Protein AF-A0A934W6E7-F1 (afdb_monomer)

Structure (mmCIF, N/CA/C/O backbone):
data_AF-A0A934W6E7-F1
#
_entry.id   AF-A0A934W6E7-F1
#
loop_
_atom_site.group_PDB
_atom_site.id
_atom_site.type_symbol
_atom_site.label_atom_id
_atom_site.label_alt_id
_atom_site.label_comp_id
_atom_site.label_asym_id
_atom_site.label_entity_id
_atom_site.label_seq_id
_atom_site.pdbx_PDB_ins_code
_atom_site.Cartn_x
_atom_site.Cartn_y
_atom_site.Cartn_z
_atom_site.occupancy
_atom_site.B_iso_or_equiv
_atom_site.auth_seq_id
_atom_site.auth_comp_id
_atom_site.auth_asym_id
_atom_site.auth_atom_id
_atom_site.pdbx_PDB_model_num
ATOM 1 N N . MET A 1 1 ? -3.506 -24.059 5.325 1.00 46.25 1 MET A N 1
ATOM 2 C CA . MET A 1 1 ? -2.187 -23.387 5.355 1.00 46.25 1 MET A CA 1
ATOM 3 C C . MET A 1 1 ? -2.319 -22.135 6.225 1.00 46.25 1 MET A C 1
ATOM 5 O O . MET A 1 1 ? -3.177 -21.318 5.925 1.00 46.25 1 MET A O 1
ATOM 9 N N . LYS A 1 2 ? -1.596 -22.013 7.353 1.00 58.06 2 LYS A N 1
ATOM 10 C CA . LYS A 1 2 ? -1.686 -20.829 8.239 1.00 58.06 2 LYS A CA 1
ATOM 11 C C . LYS A 1 2 ? -0.742 -19.738 7.720 1.00 58.06 2 LYS A C 1
ATOM 13 O O . LYS A 1 2 ? 0.441 -19.762 8.044 1.00 58.06 2 LYS A O 1
ATOM 18 N N . LEU A 1 3 ? -1.253 -18.819 6.904 1.00 64.12 3 LEU A N 1
ATOM 19 C CA . LEU A 1 3 ? -0.524 -17.611 6.502 1.00 64.12 3 LEU A CA 1
ATOM 20 C C . LEU A 1 3 ? -0.455 -16.652 7.696 1.00 64.12 3 LEU A C 1
ATOM 22 O O . LEU A 1 3 ? -1.489 -16.258 8.234 1.00 64.12 3 LEU A O 1
ATOM 26 N N . ARG A 1 4 ? 0.754 -16.294 8.141 1.00 78.31 4 ARG A N 1
ATOM 27 C CA . ARG A 1 4 ? 0.928 -15.235 9.146 1.00 78.31 4 ARG A CA 1
ATOM 28 C C . ARG A 1 4 ? 0.910 -13.882 8.437 1.00 78.31 4 ARG A C 1
ATOM 30 O O . ARG A 1 4 ? 1.381 -13.780 7.309 1.00 78.31 4 ARG A O 1
ATOM 37 N N . LEU A 1 5 ? 0.455 -12.827 9.116 1.00 69.06 5 LEU A N 1
ATOM 38 C CA . LEU A 1 5 ? 0.402 -11.468 8.553 1.00 69.06 5 LEU A CA 1
ATOM 39 C C . LEU A 1 5 ? 1.757 -11.016 7.983 1.00 69.06 5 LEU A C 1
ATOM 41 O O . LEU A 1 5 ? 1.829 -10.491 6.880 1.00 69.06 5 LEU A O 1
ATOM 45 N N . ARG A 1 6 ? 2.852 -11.302 8.693 1.00 75.06 6 ARG A N 1
ATOM 46 C CA . ARG A 1 6 ? 4.218 -11.009 8.228 1.00 75.06 6 ARG A CA 1
ATOM 47 C C . ARG A 1 6 ? 4.592 -11.727 6.925 1.00 75.06 6 ARG A C 1
ATOM 49 O O . ARG A 1 6 ? 5.380 -11.200 6.152 1.00 75.06 6 ARG A O 1
ATOM 56 N N . ASP A 1 7 ? 4.050 -12.923 6.709 1.00 78.06 7 ASP A N 1
ATOM 57 C CA . ASP A 1 7 ? 4.306 -13.717 5.509 1.00 78.06 7 ASP A CA 1
ATOM 58 C C . ASP A 1 7 ? 3.432 -13.184 4.362 1.00 78.06 7 ASP A C 1
ATOM 60 O O . ASP A 1 7 ? 3.901 -13.093 3.234 1.00 78.06 7 ASP A O 1
ATOM 64 N N . ALA A 1 8 ? 2.212 -12.721 4.671 1.00 73.62 8 ALA A N 1
ATOM 65 C CA . ALA A 1 8 ? 1.323 -12.041 3.729 1.00 73.62 8 ALA A CA 1
ATOM 66 C C . ALA A 1 8 ? 1.896 -10.700 3.229 1.00 73.62 8 ALA A C 1
ATOM 68 O O . ALA A 1 8 ? 1.828 -10.411 2.041 1.00 73.62 8 ALA A O 1
ATOM 69 N N . LEU A 1 9 ? 2.536 -9.918 4.106 1.00 74.88 9 LEU A N 1
ATOM 70 C CA . LEU A 1 9 ? 3.204 -8.657 3.745 1.00 74.88 9 LEU A CA 1
ATOM 71 C C . LEU A 1 9 ? 4.465 -8.850 2.887 1.00 74.88 9 LEU A C 1
ATOM 73 O O . LEU A 1 9 ? 4.980 -7.891 2.321 1.00 74.88 9 LEU A O 1
ATOM 77 N N . ARG A 1 10 ? 4.984 -10.080 2.806 1.00 80.62 10 ARG A N 1
ATOM 78 C CA . ARG A 1 10 ? 6.122 -10.441 1.947 1.00 80.62 10 ARG A CA 1
ATOM 79 C C . ARG A 1 10 ? 5.686 -11.059 0.623 1.00 80.62 10 ARG A C 1
ATOM 81 O O . ARG A 1 10 ? 6.547 -11.402 -0.185 1.00 80.62 10 ARG A O 1
ATOM 88 N N . LEU A 1 11 ? 4.382 -11.219 0.402 1.00 83.19 11 LEU A N 1
ATOM 89 C CA . LEU A 1 11 ? 3.872 -11.746 -0.852 1.00 83.19 11 LEU A CA 1
ATOM 90 C C . LEU A 1 11 ? 4.154 -10.750 -1.974 1.00 83.19 11 LEU A C 1
ATOM 92 O O . LEU A 1 11 ? 3.719 -9.602 -1.940 1.00 83.19 11 LEU A O 1
ATOM 96 N N . LYS A 1 12 ? 4.869 -11.243 -2.979 1.00 85.50 12 LYS A N 1
ATOM 97 C CA . LYS A 1 12 ? 5.088 -10.587 -4.262 1.00 85.50 12 LYS A CA 1
ATOM 98 C C . LYS A 1 12 ? 4.564 -11.520 -5.349 1.00 85.50 12 LYS A C 1
ATOM 100 O O . LYS A 1 12 ? 5.329 -12.336 -5.856 1.00 85.50 12 LYS A O 1
ATOM 105 N N . PRO A 1 13 ? 3.245 -11.512 -5.611 1.00 88.25 13 PRO A N 1
ATOM 106 C CA . PRO A 1 13 ? 2.641 -12.421 -6.582 1.00 88.25 13 PRO A CA 1
ATOM 10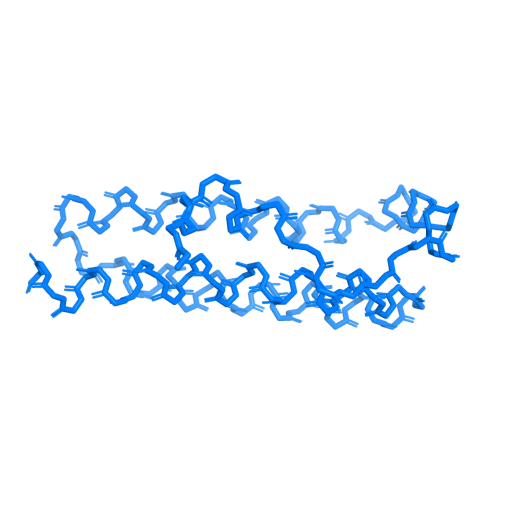7 C C . PRO A 1 13 ? 3.142 -12.200 -8.016 1.00 88.25 13 PRO A C 1
ATOM 109 O O . PRO A 1 13 ? 3.045 -13.116 -8.829 1.00 88.25 13 PRO A O 1
ATOM 112 N N . PHE A 1 14 ? 3.687 -11.019 -8.323 1.00 91.00 14 PHE A N 1
ATOM 113 C CA . PHE A 1 14 ? 4.228 -10.678 -9.636 1.00 91.00 14 PHE A CA 1
ATOM 114 C C . PHE A 1 14 ? 5.763 -10.640 -9.597 1.00 91.00 14 PHE A C 1
ATOM 116 O O . PHE A 1 14 ? 6.352 -10.071 -8.677 1.00 91.00 14 PHE A O 1
ATOM 123 N N . ASP A 1 15 ? 6.421 -11.257 -10.580 1.00 90.62 15 ASP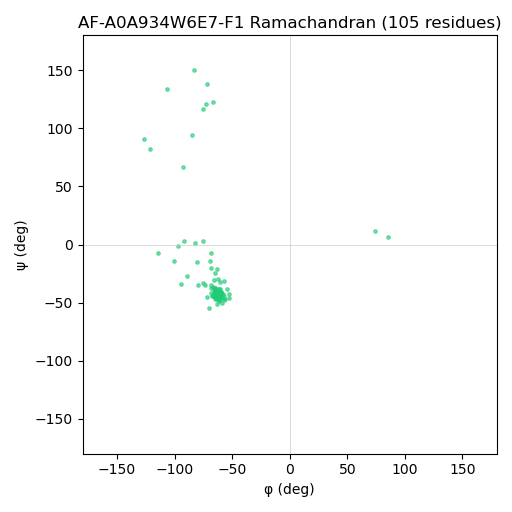 A N 1
ATOM 124 C CA . ASP A 1 15 ? 7.884 -11.341 -10.626 1.00 90.62 15 ASP A CA 1
ATOM 125 C C . ASP A 1 15 ? 8.523 -10.004 -11.041 1.00 90.62 15 ASP A C 1
ATOM 127 O O . ASP A 1 15 ? 8.331 -9.528 -12.156 1.00 90.62 15 ASP A O 1
ATOM 131 N N . GLU A 1 16 ? 9.311 -9.413 -10.140 1.00 89.25 16 GLU A N 1
ATOM 132 C CA . GLU A 1 16 ? 10.038 -8.150 -10.347 1.00 89.25 16 GLU A CA 1
ATOM 133 C C . GLU A 1 16 ? 11.468 -8.355 -10.892 1.00 89.25 16 GLU A C 1
ATOM 135 O O . GLU A 1 16 ? 12.215 -7.383 -11.019 1.00 89.25 16 GLU A O 1
ATOM 140 N N . SER A 1 17 ? 11.897 -9.591 -11.179 1.00 86.19 17 SER A N 1
ATOM 141 C CA . SER A 1 17 ? 13.292 -9.912 -11.533 1.00 86.19 17 SER A CA 1
ATOM 142 C C . SER A 1 17 ? 13.837 -9.057 -12.688 1.00 86.19 17 SER A C 1
ATOM 144 O O . SER A 1 17 ? 14.912 -8.461 -12.560 1.00 86.19 17 SER A O 1
ATOM 146 N N . ALA A 1 18 ? 13.053 -8.905 -13.757 1.00 83.06 18 ALA A N 1
ATOM 147 C CA . ALA A 1 18 ? 13.380 -8.097 -14.934 1.00 83.06 18 ALA A CA 1
ATOM 148 C C . ALA A 1 18 ? 13.406 -6.578 -14.669 1.00 83.06 18 ALA A C 1
ATOM 150 O O . ALA A 1 18 ? 14.025 -5.827 -15.420 1.00 83.06 18 ALA A O 1
ATOM 151 N N . GLU A 1 19 ? 12.752 -6.119 -13.601 1.00 84.44 19 GLU A N 1
ATOM 152 C CA . GLU A 1 19 ? 12.609 -4.701 -13.247 1.00 84.44 19 GLU A CA 1
ATOM 153 C C . GLU A 1 19 ? 13.598 -4.276 -12.154 1.00 84.44 19 GLU A C 1
ATOM 155 O O . GLU A 1 19 ? 13.818 -3.087 -11.939 1.00 84.44 19 GLU A O 1
ATOM 160 N N . SER A 1 20 ? 14.233 -5.229 -11.467 1.00 75.31 20 SER A N 1
ATOM 161 C CA . SER A 1 20 ? 15.113 -4.970 -10.319 1.00 75.31 20 SER A CA 1
ATOM 162 C C . SER A 1 20 ? 16.244 -3.972 -10.614 1.00 75.31 20 SER A C 1
ATOM 164 O O . SER A 1 20 ? 16.536 -3.116 -9.777 1.00 75.31 20 SER A O 1
ATOM 166 N N . GLY A 1 21 ? 16.831 -4.032 -11.815 1.00 77.12 21 GLY A N 1
ATOM 167 C CA . GLY A 1 21 ? 17.905 -3.131 -12.244 1.00 77.12 21 GLY A CA 1
ATOM 168 C C . GLY A 1 21 ? 17.438 -1.720 -12.618 1.00 77.12 21 GLY A C 1
ATOM 169 O O . GLY A 1 21 ? 18.154 -0.753 -12.370 1.00 77.12 21 GLY A O 1
ATOM 170 N N . SER A 1 22 ? 16.234 -1.572 -13.178 1.00 80.19 22 SER A N 1
ATOM 171 C CA . SER A 1 22 ? 15.686 -0.273 -13.602 1.00 80.19 22 SER A CA 1
ATOM 172 C C . SER A 1 22 ? 14.907 0.430 -12.490 1.00 80.19 22 SER A C 1
ATOM 174 O O . SER A 1 22 ? 14.860 1.660 -12.445 1.00 80.19 22 SER A O 1
ATOM 176 N N . ALA A 1 23 ? 14.337 -0.325 -11.552 1.00 78.44 23 ALA A N 1
ATOM 177 C CA . ALA A 1 23 ? 13.464 0.220 -10.527 1.00 78.44 23 ALA A CA 1
ATOM 178 C C . ALA A 1 23 ? 14.192 1.183 -9.581 1.00 78.44 23 ALA A C 1
ATOM 180 O O . ALA A 1 23 ? 13.635 2.211 -9.211 1.00 78.44 23 ALA A O 1
ATOM 181 N N . MET A 1 24 ? 15.449 0.908 -9.220 1.00 79.44 24 MET A N 1
ATOM 182 C CA . MET A 1 24 ? 16.225 1.837 -8.390 1.00 79.44 24 MET A CA 1
ATOM 183 C C . MET A 1 24 ? 16.416 3.179 -9.111 1.00 79.44 24 MET A C 1
ATOM 185 O O . MET A 1 24 ? 16.121 4.228 -8.545 1.00 79.44 24 MET A O 1
ATOM 189 N N . PHE A 1 25 ? 16.806 3.151 -10.387 1.00 83.19 25 PHE A N 1
ATOM 190 C CA . PHE A 1 25 ? 16.983 4.357 -11.197 1.00 83.19 25 PHE A CA 1
ATOM 191 C C . PHE A 1 25 ? 15.691 5.177 -11.328 1.00 83.19 25 PHE A C 1
ATOM 193 O O . PHE A 1 25 ? 15.721 6.396 -11.170 1.00 83.19 25 PHE A O 1
ATOM 200 N N . VAL A 1 26 ? 14.548 4.525 -11.553 1.00 82.56 26 VAL A N 1
ATOM 201 C CA . VAL A 1 26 ? 13.237 5.191 -11.660 1.00 82.56 26 VAL A CA 1
ATOM 202 C C . VAL A 1 26 ? 12.850 5.912 -10.362 1.00 82.56 26 VAL A C 1
ATOM 204 O O . VAL A 1 26 ? 12.384 7.046 -10.411 1.00 82.56 26 VAL A O 1
ATOM 207 N N . TYR A 1 27 ? 13.085 5.310 -9.192 1.00 79.38 27 TYR A N 1
ATOM 208 C CA . TYR A 1 27 ? 12.766 5.964 -7.914 1.00 79.38 27 TYR A CA 1
ATOM 209 C C . TYR A 1 27 ? 13.743 7.090 -7.559 1.00 79.38 27 TYR A C 1
ATOM 211 O O . TYR A 1 27 ? 13.319 8.099 -7.001 1.00 79.38 27 TYR A O 1
ATOM 219 N N . TYR A 1 28 ? 15.028 6.963 -7.906 1.00 78.69 28 TYR A N 1
ATOM 220 C CA . TYR A 1 28 ? 15.990 8.059 -7.725 1.00 78.69 28 TYR A CA 1
ATOM 221 C C . TYR A 1 28 ? 15.718 9.239 -8.660 1.00 78.69 28 TYR A C 1
ATOM 223 O O . TYR A 1 28 ? 15.891 10.389 -8.265 1.00 78.69 28 TYR A O 1
ATOM 231 N N . SER A 1 29 ? 15.296 8.960 -9.893 1.00 81.88 29 SER A N 1
ATOM 232 C CA . SER A 1 29 ? 14.999 9.988 -10.896 1.00 81.88 29 SER A CA 1
ATOM 233 C C . SER A 1 29 ? 13.619 10.628 -10.723 1.00 81.88 29 SER A C 1
ATOM 235 O O . SER A 1 29 ? 13.376 11.694 -11.286 1.00 81.88 29 SER A O 1
ATOM 237 N N . SER A 1 30 ? 12.729 10.027 -9.924 1.00 82.38 30 SER A N 1
ATOM 238 C CA . SER A 1 30 ? 11.366 10.512 -9.706 1.00 82.38 30 SER A CA 1
ATOM 239 C C . SER A 1 30 ? 11.035 10.677 -8.215 1.00 82.38 30 SER A C 1
ATOM 241 O O . SER A 1 30 ? 10.514 9.758 -7.574 1.00 82.38 30 SER A O 1
ATOM 243 N N . PRO A 1 31 ? 11.272 11.875 -7.642 1.00 84.19 31 PRO A N 1
ATOM 244 C CA . PRO A 1 31 ? 10.944 12.169 -6.247 1.00 84.19 31 PRO A CA 1
ATOM 245 C C . PRO A 1 31 ? 9.464 11.949 -5.908 1.00 84.19 31 PRO A C 1
ATOM 247 O O . PRO A 1 31 ? 9.140 11.562 -4.788 1.00 84.19 31 PRO A O 1
ATOM 250 N N . SER A 1 32 ? 8.557 12.156 -6.869 1.00 82.75 32 SER A N 1
ATOM 251 C CA . SER A 1 32 ? 7.115 11.974 -6.675 1.00 82.75 32 SER A CA 1
ATOM 252 C C . SER A 1 32 ? 6.733 10.519 -6.395 1.00 82.75 32 SER A C 1
ATOM 254 O O . SER A 1 32 ? 5.873 10.284 -5.549 1.00 82.75 32 SER A O 1
ATOM 256 N N . LEU A 1 33 ? 7.394 9.547 -7.033 1.00 84.06 33 LEU A N 1
ATOM 257 C CA . LEU A 1 33 ? 7.180 8.119 -6.768 1.00 84.06 33 LEU A CA 1
ATOM 258 C C . LEU A 1 33 ? 7.596 7.737 -5.350 1.00 84.06 33 LEU A C 1
ATOM 260 O O . LEU A 1 33 ? 6.857 7.058 -4.637 1.00 84.06 33 LEU A O 1
ATOM 264 N N . MET A 1 34 ? 8.764 8.218 -4.922 1.00 85.25 34 MET A N 1
ATOM 265 C CA . MET A 1 34 ? 9.259 7.964 -3.574 1.00 85.25 34 MET A CA 1
ATOM 266 C C . MET A 1 34 ? 8.344 8.595 -2.519 1.00 85.25 34 MET A C 1
ATOM 268 O O . MET A 1 34 ? 7.976 7.935 -1.548 1.00 85.25 34 MET A O 1
ATOM 272 N N . VAL A 1 35 ? 7.922 9.844 -2.737 1.00 87.50 35 VAL A N 1
ATOM 273 C CA . VAL A 1 35 ? 6.974 10.532 -1.851 1.00 87.50 35 VAL A CA 1
ATOM 274 C C . VAL A 1 35 ? 5.638 9.792 -1.807 1.00 87.50 35 VAL A C 1
ATOM 276 O O . VAL A 1 35 ? 5.133 9.545 -0.716 1.00 87.50 35 VAL A O 1
ATOM 279 N N . GLY A 1 36 ? 5.089 9.379 -2.951 1.00 87.44 36 GLY A N 1
ATOM 280 C CA . GLY A 1 36 ? 3.822 8.647 -3.018 1.00 87.44 36 GLY A CA 1
ATOM 281 C C . GLY A 1 36 ? 3.849 7.331 -2.237 1.00 87.44 36 GLY A C 1
ATOM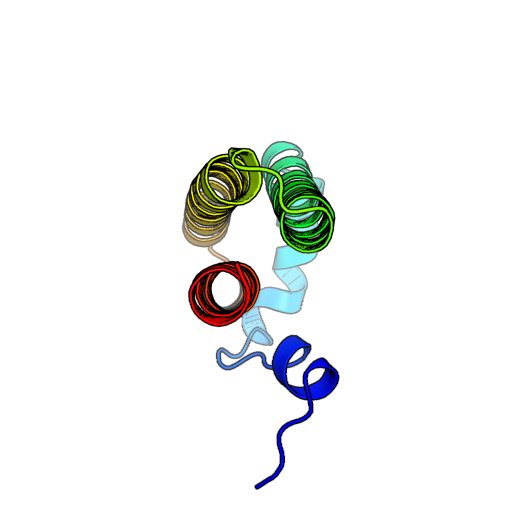 282 O O . GLY A 1 36 ? 2.950 7.064 -1.434 1.00 87.44 36 GLY A O 1
ATOM 283 N N . ALA A 1 37 ? 4.921 6.550 -2.383 1.00 84.69 37 ALA A N 1
ATOM 284 C CA . ALA A 1 37 ? 5.100 5.305 -1.639 1.00 84.69 37 ALA A CA 1
ATOM 285 C C . ALA A 1 37 ? 5.196 5.552 -0.121 1.00 84.69 37 ALA A C 1
ATOM 287 O O . ALA A 1 37 ? 4.514 4.889 0.663 1.00 84.69 37 ALA A O 1
ATOM 288 N N . VAL A 1 38 ? 5.983 6.547 0.303 1.00 88.19 38 VAL A N 1
ATOM 289 C CA . VAL A 1 38 ? 6.123 6.907 1.725 1.00 88.19 38 VAL A CA 1
ATOM 290 C C . VAL A 1 38 ? 4.797 7.399 2.307 1.00 88.19 38 VAL A C 1
ATOM 292 O O . VAL A 1 38 ? 4.386 6.935 3.370 1.00 88.19 38 VAL A O 1
ATOM 295 N N . VAL A 1 39 ? 4.096 8.293 1.608 1.00 90.88 39 VAL A N 1
ATOM 296 C CA . VAL A 1 39 ? 2.797 8.828 2.047 1.00 90.88 39 VAL A CA 1
ATOM 297 C C . VAL A 1 39 ? 1.766 7.709 2.180 1.00 90.88 39 VAL A C 1
ATOM 299 O O . VAL A 1 39 ? 1.035 7.677 3.166 1.00 90.88 39 VAL A O 1
ATOM 302 N N . THR A 1 40 ? 1.745 6.751 1.252 1.00 89.75 40 THR A N 1
ATOM 303 C CA . THR A 1 40 ? 0.837 5.595 1.320 1.00 89.75 40 THR A CA 1
ATOM 304 C C . THR A 1 40 ? 1.069 4.772 2.590 1.00 89.75 40 THR A C 1
ATOM 306 O O . THR A 1 40 ? 0.115 4.429 3.291 1.00 89.75 40 THR A O 1
ATOM 309 N N . VAL A 1 41 ? 2.332 4.509 2.943 1.00 87.44 41 VAL A N 1
ATOM 310 C CA . VAL A 1 41 ? 2.683 3.796 4.184 1.00 87.44 41 VAL A CA 1
ATOM 311 C C . VAL A 1 41 ? 2.276 4.598 5.421 1.00 87.44 41 VAL A C 1
ATOM 313 O O . VAL A 1 41 ? 1.681 4.037 6.342 1.00 87.44 41 VAL A O 1
ATOM 316 N N . LEU A 1 42 ? 2.548 5.906 5.445 1.00 91.19 42 LEU A N 1
ATOM 317 C CA . LEU A 1 42 ? 2.168 6.773 6.565 1.00 91.19 42 LEU A CA 1
ATOM 318 C C . LEU A 1 42 ? 0.651 6.799 6.776 1.00 91.19 42 LEU A C 1
ATOM 320 O O . LEU A 1 42 ? 0.194 6.695 7.913 1.00 91.19 42 LEU A O 1
ATOM 324 N N . LEU A 1 43 ? -0.125 6.875 5.694 1.00 92.31 43 LEU A N 1
ATOM 325 C CA . LEU A 1 43 ? -1.585 6.830 5.753 1.00 92.31 43 LEU A CA 1
ATOM 326 C C . LEU A 1 43 ? -2.090 5.476 6.253 1.00 92.31 43 LEU A C 1
ATOM 328 O O . LEU A 1 43 ? -2.995 5.445 7.080 1.00 92.31 43 LEU A O 1
ATOM 332 N N . ALA A 1 44 ? -1.481 4.362 5.839 1.00 87.75 44 ALA A N 1
ATOM 333 C CA . ALA A 1 44 ? -1.839 3.042 6.359 1.00 87.75 44 ALA A CA 1
ATOM 334 C C . ALA A 1 44 ? -1.571 2.917 7.873 1.00 87.75 44 ALA A C 1
ATOM 336 O O . ALA A 1 44 ? -2.405 2.388 8.611 1.00 87.75 44 ALA A O 1
ATOM 337 N N . VAL A 1 45 ? -0.439 3.440 8.359 1.00 89.56 45 VAL A N 1
ATOM 338 C CA . VAL A 1 45 ? -0.109 3.451 9.797 1.00 89.56 45 VAL A CA 1
ATOM 339 C C . VAL A 1 45 ? -1.055 4.368 10.575 1.00 89.56 45 VAL A C 1
ATOM 341 O O . VAL A 1 45 ? -1.567 3.973 11.623 1.00 89.56 45 VAL A O 1
ATOM 344 N N . ALA A 1 46 ? -1.330 5.567 10.057 1.00 89.88 46 ALA A N 1
ATOM 345 C CA . ALA A 1 46 ? -2.271 6.502 10.667 1.00 89.88 46 ALA A CA 1
ATOM 346 C C . ALA A 1 46 ? -3.685 5.907 10.737 1.00 89.88 46 ALA A C 1
ATOM 348 O O . ALA A 1 46 ? -4.31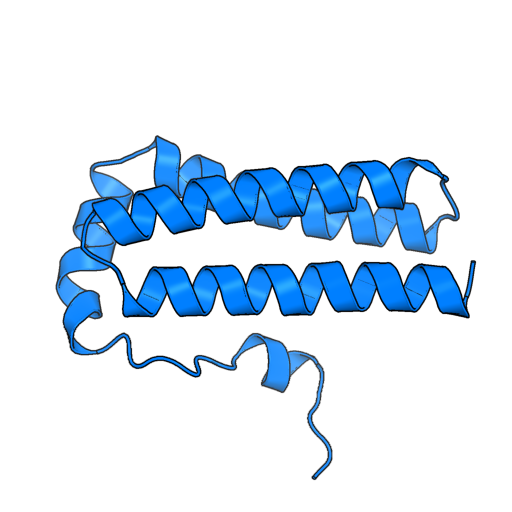5 5.947 11.791 1.00 89.88 46 ALA A O 1
ATOM 349 N N . ALA A 1 47 ? -4.149 5.280 9.654 1.00 88.56 47 ALA A N 1
ATOM 350 C CA . ALA A 1 47 ? -5.420 4.567 9.607 1.00 88.56 47 ALA A CA 1
ATOM 351 C C . ALA A 1 47 ? -5.501 3.462 10.665 1.00 88.56 47 ALA A C 1
ATOM 353 O O . ALA A 1 47 ? -6.517 3.350 11.349 1.00 88.56 47 ALA A O 1
ATOM 354 N N . ALA A 1 48 ? -4.434 2.675 10.835 1.00 86.94 48 ALA A N 1
ATOM 355 C CA . ALA A 1 48 ? -4.376 1.644 11.865 1.00 86.94 48 ALA A CA 1
ATOM 356 C C . ALA A 1 48 ? -4.475 2.243 13.277 1.00 86.94 48 ALA A C 1
ATOM 358 O O . ALA A 1 48 ? -5.279 1.777 14.083 1.00 86.94 48 ALA A O 1
ATOM 359 N N . GLY A 1 49 ? -3.717 3.306 13.565 1.00 86.75 49 GLY A N 1
ATOM 360 C CA . GLY A 1 49 ? -3.772 3.999 14.856 1.00 86.75 49 GLY A CA 1
ATOM 361 C C . GLY A 1 49 ? -5.154 4.589 15.154 1.00 86.75 49 GLY A C 1
ATOM 362 O O . GLY A 1 49 ? -5.686 4.398 16.247 1.00 86.75 49 GLY A O 1
ATOM 363 N N . LEU A 1 50 ? -5.772 5.239 14.163 1.00 89.00 50 LEU A N 1
ATOM 364 C CA . LEU A 1 50 ? -7.122 5.795 14.277 1.00 89.00 50 LEU A CA 1
ATOM 365 C C . LEU A 1 50 ? -8.182 4.705 14.462 1.00 89.00 50 LEU A C 1
ATOM 367 O O . LEU A 1 50 ? -9.112 4.890 15.245 1.00 89.00 50 LEU A O 1
ATOM 371 N N . ALA A 1 51 ? -8.043 3.571 13.772 1.00 85.25 51 ALA A N 1
ATOM 372 C CA . ALA A 1 51 ? -8.946 2.435 13.918 1.00 85.25 51 ALA A CA 1
ATOM 373 C C . ALA A 1 51 ? -8.862 1.824 15.324 1.00 85.25 51 ALA A C 1
ATOM 375 O O . ALA A 1 51 ? -9.900 1.596 15.937 1.00 85.25 51 ALA A O 1
ATOM 376 N N . ILE A 1 52 ? -7.649 1.630 15.860 1.00 85.44 52 ILE A N 1
ATOM 377 C CA . ILE A 1 52 ? -7.432 1.108 17.222 1.00 85.44 52 ILE A CA 1
ATOM 378 C C . ILE A 1 52 ? -8.029 2.045 18.278 1.00 85.44 52 ILE A C 1
ATOM 380 O O . ILE A 1 52 ? -8.596 1.583 19.263 1.00 85.44 52 ILE A O 1
ATOM 384 N N . ALA A 1 53 ? -7.927 3.357 18.069 1.00 86.94 53 ALA A N 1
ATOM 385 C CA . ALA A 1 53 ? -8.478 4.356 18.979 1.00 86.94 53 ALA A CA 1
ATOM 386 C C . ALA A 1 53 ? -9.986 4.629 18.777 1.00 86.94 53 ALA A C 1
ATOM 388 O O . ALA A 1 53 ? -10.544 5.480 19.465 1.00 86.94 53 ALA A O 1
ATOM 389 N N . GLY A 1 54 ? -10.655 3.935 17.847 1.00 82.69 54 GLY A N 1
ATOM 390 C CA . GLY 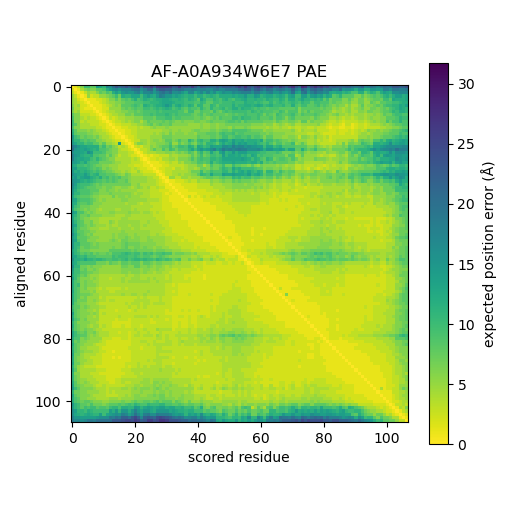A 1 54 ? -12.098 4.065 17.614 1.00 82.69 54 GLY A CA 1
ATOM 391 C C . GLY A 1 54 ? -12.533 5.351 16.895 1.00 82.69 54 GLY A C 1
ATOM 392 O O . GLY A 1 54 ? -13.725 5.640 16.813 1.00 82.69 54 GLY A O 1
ATOM 393 N N . PHE A 1 55 ? -11.604 6.127 16.332 1.00 86.06 55 PHE A N 1
ATOM 394 C CA . PHE A 1 55 ? -11.917 7.393 15.660 1.00 86.06 55 PHE A CA 1
ATOM 395 C C . PHE A 1 55 ? -12.632 7.174 14.323 1.00 86.06 55 PHE A C 1
ATOM 397 O O . PHE A 1 55 ? -12.245 6.300 13.547 1.00 86.06 55 PHE A O 1
ATOM 404 N N . SER A 1 56 ? -13.656 7.975 14.008 1.00 83.88 56 SER A N 1
ATOM 405 C CA . SER A 1 56 ? -14.420 7.885 12.747 1.00 83.88 56 SER A CA 1
ATOM 406 C C . SER A 1 56 ? -13.567 8.140 11.500 1.00 83.88 56 SER A C 1
ATOM 408 O O . SER A 1 56 ? -13.786 7.515 10.464 1.00 83.88 56 SER A O 1
ATOM 410 N N . GLN A 1 57 ? -12.525 8.960 11.637 1.00 88.94 57 GLN A N 1
ATOM 411 C CA . GLN A 1 57 ? -11.614 9.383 10.570 1.00 88.94 57 GLN A CA 1
ATOM 412 C C . GLN A 1 57 ? -10.720 8.254 10.025 1.00 88.94 57 GLN A C 1
ATOM 414 O O . GLN A 1 57 ? -10.005 8.449 9.038 1.00 88.94 57 GLN A O 1
ATOM 419 N N . ALA A 1 58 ? -10.729 7.063 10.636 1.00 87.56 58 ALA A N 1
ATOM 420 C CA . ALA A 1 58 ? -9.935 5.939 10.139 1.00 87.56 58 ALA A CA 1
ATOM 421 C C . ALA A 1 58 ? -10.344 5.534 8.711 1.00 87.56 58 ALA A C 1
ATOM 423 O O . ALA A 1 58 ? -9.476 5.222 7.901 1.00 87.56 58 ALA A O 1
ATOM 424 N N . MET A 1 59 ? -11.645 5.574 8.388 1.00 87.56 59 MET A N 1
ATOM 425 C CA . MET A 1 59 ? -12.144 5.260 7.041 1.00 87.56 59 MET A CA 1
ATOM 426 C C . MET A 1 59 ? -11.694 6.298 6.011 1.00 87.56 59 MET A C 1
ATOM 428 O O . MET A 1 59 ? -11.191 5.923 4.956 1.00 87.56 59 MET A O 1
ATOM 432 N N . ASP A 1 60 ? -11.783 7.586 6.342 1.00 91.88 60 ASP A N 1
ATOM 433 C CA . ASP A 1 60 ? -11.319 8.666 5.462 1.00 91.88 60 ASP A CA 1
ATOM 434 C C . ASP A 1 60 ? -9.820 8.530 5.167 1.00 91.88 60 ASP A C 1
ATOM 436 O O . ASP A 1 60 ? -9.376 8.668 4.027 1.00 91.88 60 ASP A O 1
ATOM 440 N N . THR A 1 61 ? -9.042 8.166 6.190 1.00 90.94 61 THR A N 1
ATOM 441 C CA . THR A 1 61 ? -7.598 7.928 6.062 1.00 90.94 61 THR A CA 1
ATOM 442 C C . THR A 1 61 ? -7.300 6.700 5.195 1.00 90.94 61 THR A C 1
ATOM 444 O O . THR A 1 61 ? -6.359 6.719 4.401 1.00 90.94 61 THR A O 1
ATOM 447 N N . ILE A 1 62 ? -8.122 5.649 5.289 1.00 90.19 62 ILE A N 1
ATOM 448 C CA . ILE A 1 62 ? -8.034 4.463 4.424 1.00 90.19 62 ILE A CA 1
ATOM 449 C C . ILE A 1 62 ? -8.324 4.827 2.967 1.00 90.19 62 ILE A C 1
ATOM 451 O O . ILE A 1 62 ? -7.554 4.443 2.088 1.00 90.19 62 ILE A O 1
ATOM 455 N N . TYR A 1 63 ? -9.375 5.603 2.695 1.00 91.25 63 TYR A N 1
ATOM 456 C CA . TYR A 1 63 ? -9.689 6.041 1.332 1.00 91.25 63 TYR A CA 1
ATOM 457 C C . TYR A 1 63 ? -8.606 6.952 0.752 1.00 91.25 63 TYR A C 1
ATOM 459 O O . TYR A 1 63 ? -8.223 6.783 -0.408 1.00 91.25 63 TYR A O 1
ATOM 467 N N . ALA A 1 64 ? -8.054 7.860 1.560 1.00 92.38 64 ALA A N 1
ATOM 468 C CA . ALA A 1 64 ? -6.915 8.679 1.158 1.00 92.38 64 ALA A CA 1
ATOM 469 C C . ALA A 1 64 ? -5.693 7.811 0.814 1.00 92.38 64 ALA A C 1
ATOM 471 O O . ALA A 1 64 ? -5.086 7.990 -0.242 1.00 92.38 64 ALA A O 1
ATOM 472 N N . GLY A 1 65 ? -5.367 6.829 1.663 1.00 92.19 65 GLY A N 1
ATOM 473 C CA . GLY A 1 65 ? -4.273 5.885 1.422 1.00 92.19 65 GLY A CA 1
ATOM 474 C C . GLY A 1 65 ? -4.463 5.082 0.136 1.00 92.19 65 GLY A C 1
ATOM 475 O O . GLY A 1 65 ? -3.518 4.923 -0.635 1.00 92.19 65 GLY A O 1
ATOM 476 N N . LEU A 1 66 ? -5.694 4.640 -0.137 1.00 92.38 66 LEU A N 1
ATOM 477 C CA . LEU A 1 66 ? -6.033 3.922 -1.363 1.00 92.38 66 LEU A CA 1
ATOM 478 C C . LEU A 1 66 ? -5.835 4.807 -2.600 1.00 92.38 66 LEU A C 1
ATOM 480 O O . LEU A 1 66 ? -5.247 4.360 -3.583 1.00 92.38 66 LEU A O 1
ATOM 484 N N . GLY A 1 67 ? -6.280 6.066 -2.539 1.00 93.12 67 GLY A N 1
ATOM 485 C CA . GLY A 1 67 ? -6.110 7.033 -3.623 1.00 93.12 67 GLY A CA 1
ATOM 486 C C . GLY A 1 67 ? -4.639 7.309 -3.940 1.00 93.12 67 GLY A C 1
ATOM 487 O O . GLY A 1 67 ? -4.231 7.210 -5.097 1.00 93.12 67 GLY A O 1
ATOM 488 N N . VAL A 1 68 ? -3.819 7.590 -2.921 1.00 92.75 68 VAL A N 1
ATOM 489 C CA . VAL A 1 68 ? -2.375 7.828 -3.110 1.00 92.75 68 VAL A CA 1
ATOM 490 C C . VAL A 1 68 ? -1.669 6.571 -3.626 1.00 92.75 68 VAL A C 1
ATOM 492 O O . VAL A 1 68 ? -0.862 6.663 -4.555 1.00 92.75 68 VAL A O 1
ATOM 495 N N . GLY A 1 69 ? -2.008 5.395 -3.092 1.00 92.12 69 GLY A N 1
ATOM 496 C CA . GLY A 1 69 ? -1.459 4.120 -3.552 1.00 92.12 69 GLY A CA 1
ATOM 497 C C . GLY A 1 69 ? -1.800 3.829 -5.016 1.00 92.12 69 GLY A C 1
ATOM 498 O O . GLY A 1 69 ? -0.924 3.430 -5.784 1.00 92.12 69 GLY A O 1
ATOM 499 N N . ALA A 1 70 ? -3.038 4.104 -5.439 1.00 92.88 70 ALA A N 1
ATOM 500 C CA . ALA A 1 70 ? -3.472 3.948 -6.827 1.00 92.88 70 ALA A CA 1
ATOM 501 C C . ALA A 1 70 ? -2.744 4.911 -7.780 1.00 92.88 70 ALA A C 1
ATOM 503 O O . ALA A 1 70 ? -2.285 4.492 -8.844 1.00 92.88 70 ALA A O 1
ATOM 504 N N . ILE A 1 71 ? -2.576 6.180 -7.389 1.00 93.19 71 ILE A N 1
ATOM 505 C CA . ILE A 1 71 ? -1.809 7.161 -8.173 1.00 93.19 71 ILE A CA 1
ATOM 506 C C . ILE A 1 71 ? -0.352 6.708 -8.306 1.00 93.19 71 ILE A C 1
ATOM 508 O O . ILE A 1 71 ? 0.187 6.681 -9.412 1.00 93.19 71 ILE A O 1
ATOM 512 N N . THR A 1 72 ? 0.273 6.304 -7.199 1.00 92.88 72 THR A N 1
ATOM 513 C CA . THR A 1 72 ? 1.676 5.862 -7.186 1.00 92.88 72 THR A CA 1
ATOM 514 C C . THR A 1 72 ? 1.868 4.615 -8.050 1.00 92.88 72 THR A C 1
ATOM 516 O O . THR A 1 72 ? 2.779 4.572 -8.873 1.00 92.88 72 THR A O 1
ATOM 519 N N . THR A 1 73 ? 0.947 3.655 -7.958 1.00 92.56 73 THR A N 1
ATOM 520 C CA . THR A 1 73 ? 0.897 2.470 -8.829 1.00 92.56 73 THR A CA 1
ATOM 521 C C . THR A 1 73 ? 0.821 2.860 -10.307 1.00 92.56 73 THR A C 1
ATOM 523 O O . THR A 1 73 ? 1.559 2.321 -11.130 1.00 92.56 73 THR A O 1
ATOM 526 N N . GLY A 1 74 ? -0.057 3.801 -10.669 1.00 91.75 74 GLY A N 1
ATOM 527 C CA . GLY A 1 74 ? -0.202 4.258 -12.053 1.00 91.75 74 GLY A CA 1
ATOM 528 C C . GLY A 1 74 ? 1.070 4.915 -12.596 1.00 91.75 74 GLY A C 1
ATOM 529 O O . GLY A 1 74 ? 1.446 4.688 -13.747 1.00 91.75 74 GLY A O 1
ATOM 530 N N . LEU A 1 75 ? 1.772 5.679 -11.756 1.00 90.75 75 LEU A N 1
ATOM 531 C CA . LEU A 1 75 ? 3.062 6.273 -12.102 1.00 90.75 75 LEU A CA 1
ATOM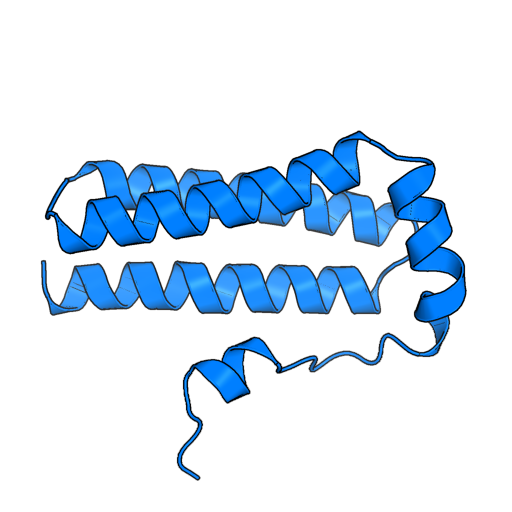 532 C C . LEU A 1 75 ? 4.152 5.205 -12.294 1.00 90.75 75 LEU A C 1
ATOM 534 O O . LEU A 1 75 ? 4.896 5.273 -13.271 1.00 90.75 75 LEU A O 1
ATOM 538 N N . GLU A 1 76 ? 4.227 4.204 -11.413 1.00 91.19 76 GLU A N 1
ATOM 539 C CA . GLU A 1 76 ? 5.163 3.075 -11.538 1.00 91.19 76 GLU A CA 1
ATOM 540 C C . GLU A 1 76 ? 4.912 2.280 -12.824 1.00 91.19 76 GLU A C 1
ATOM 542 O O . GLU A 1 76 ? 5.850 1.969 -13.561 1.00 91.19 76 GLU A O 1
ATOM 547 N N . TRP A 1 77 ? 3.641 2.019 -13.136 1.00 93.56 77 TRP A N 1
ATOM 548 C CA . TRP A 1 77 ? 3.243 1.347 -14.369 1.00 93.56 77 TRP A CA 1
ATOM 549 C C . TRP A 1 77 ? 3.683 2.133 -15.608 1.00 93.56 77 TRP A C 1
ATOM 551 O O . TRP A 1 77 ? 4.251 1.559 -16.541 1.00 93.56 77 TRP A O 1
ATOM 561 N N . ASN A 1 78 ? 3.452 3.450 -15.619 1.00 91.50 78 ASN A N 1
ATOM 562 C CA . ASN A 1 78 ? 3.846 4.320 -16.728 1.00 91.50 78 ASN A CA 1
ATOM 563 C C . ASN A 1 78 ? 5.375 4.422 -16.879 1.00 91.50 78 ASN A C 1
ATOM 565 O O . ASN A 1 78 ? 5.884 4.544 -17.988 1.00 91.50 78 ASN A O 1
ATOM 569 N N . ALA A 1 79 ? 6.120 4.300 -15.779 1.00 87.94 79 ALA A N 1
ATOM 570 C CA . ALA A 1 79 ? 7.581 4.236 -15.791 1.00 87.94 79 ALA A CA 1
ATOM 571 C C . ALA A 1 79 ? 8.143 2.873 -16.255 1.00 87.94 79 ALA A C 1
ATOM 573 O O . ALA A 1 79 ? 9.356 2.672 -16.245 1.00 87.94 79 ALA A O 1
ATOM 574 N N . GLY A 1 80 ? 7.281 1.932 -16.656 1.00 89.00 80 GLY A N 1
ATOM 575 C CA . GLY A 1 80 ? 7.674 0.609 -17.141 1.00 89.00 80 GLY A CA 1
ATOM 576 C C . GLY A 1 80 ? 7.882 -0.438 -16.044 1.00 89.00 80 GLY A C 1
ATOM 577 O O . GLY A 1 80 ? 8.293 -1.550 -16.363 1.00 89.00 80 GLY A O 1
ATOM 578 N N . LEU A 1 81 ? 7.571 -0.119 -14.781 1.00 90.06 81 LEU A N 1
ATOM 579 C CA . LEU A 1 81 ? 7.668 -1.028 -13.633 1.00 90.06 81 LEU A CA 1
ATOM 580 C C . LEU A 1 81 ? 6.323 -1.739 -13.398 1.00 90.06 81 LEU A C 1
ATOM 582 O O . LEU A 1 81 ? 5.602 -1.477 -12.430 1.00 90.06 81 LEU A O 1
ATOM 586 N N . LYS A 1 82 ? 5.918 -2.591 -14.340 1.00 92.12 82 LYS A N 1
ATOM 587 C CA . LYS A 1 82 ? 4.582 -3.208 -14.362 1.00 92.12 82 LYS A CA 1
ATOM 588 C C . LYS A 1 82 ? 4.405 -4.267 -13.275 1.00 92.12 82 LYS A C 1
ATOM 590 O O . LYS A 1 82 ? 3.383 -4.276 -12.597 1.00 92.12 82 LYS A O 1
ATOM 595 N N . ALA A 1 83 ? 5.377 -5.150 -13.077 1.00 91.38 83 ALA A N 1
ATOM 596 C CA . ALA A 1 83 ? 5.292 -6.166 -12.031 1.00 91.38 83 ALA A CA 1
ATOM 597 C C . ALA A 1 83 ? 5.361 -5.529 -10.638 1.00 91.38 83 ALA A C 1
ATOM 599 O O . ALA A 1 83 ? 4.571 -5.879 -9.755 1.00 91.38 83 ALA A O 1
ATOM 600 N N . ARG A 1 84 ? 6.241 -4.537 -10.454 1.00 89.69 84 ARG A N 1
ATOM 601 C CA . ARG A 1 84 ? 6.320 -3.785 -9.197 1.00 89.69 84 ARG A CA 1
ATOM 602 C C . ARG A 1 84 ? 5.034 -3.019 -8.902 1.00 89.69 84 ARG A C 1
ATOM 604 O O . ARG A 1 84 ? 4.548 -3.126 -7.781 1.00 89.69 84 ARG A O 1
ATOM 611 N N . SER A 1 85 ? 4.469 -2.308 -9.876 1.00 92.56 85 SER A N 1
ATOM 612 C CA . SER A 1 85 ? 3.208 -1.579 -9.672 1.00 92.56 85 SER A CA 1
ATOM 613 C C . SER A 1 85 ? 2.071 -2.515 -9.263 1.00 92.56 85 SER A C 1
ATOM 615 O O . SER A 1 85 ? 1.342 -2.223 -8.317 1.00 92.56 85 SER A O 1
ATOM 617 N N . LEU A 1 86 ? 1.964 -3.697 -9.873 1.00 92.94 86 LEU A N 1
ATOM 618 C CA . LEU A 1 86 ? 0.980 -4.698 -9.456 1.00 92.94 86 LEU A CA 1
ATOM 619 C C . LEU A 1 86 ? 1.220 -5.212 -8.027 1.00 92.94 86 LEU A C 1
ATOM 621 O O . LEU A 1 86 ? 0.262 -5.358 -7.268 1.00 92.94 86 LEU A O 1
ATOM 625 N N . ASN A 1 87 ? 2.475 -5.448 -7.630 1.00 92.38 87 ASN A N 1
ATOM 626 C CA . ASN A 1 87 ? 2.808 -5.825 -6.251 1.00 92.38 87 ASN A CA 1
ATOM 627 C C . ASN A 1 87 ? 2.519 -4.695 -5.251 1.00 92.38 87 ASN A C 1
ATOM 629 O O . ASN A 1 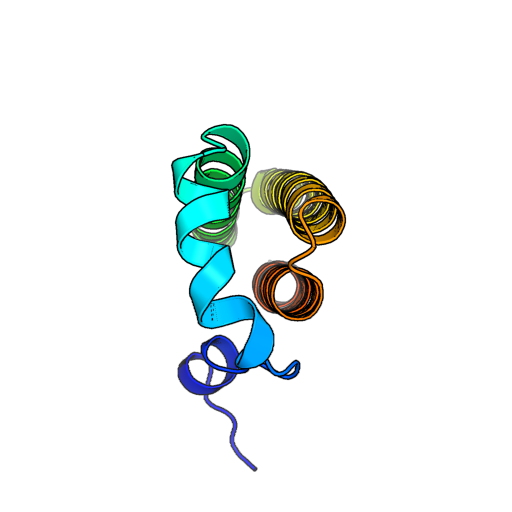87 ? 2.036 -4.963 -4.149 1.00 92.38 87 ASN A O 1
ATOM 633 N N . HIS A 1 88 ? 2.786 -3.442 -5.623 1.00 90.69 88 HIS A N 1
ATOM 634 C CA . HIS A 1 88 ? 2.481 -2.278 -4.799 1.00 90.69 88 HIS A CA 1
ATOM 635 C C . HIS A 1 88 ? 0.968 -2.166 -4.589 1.00 90.69 88 HIS A C 1
ATOM 637 O O . HIS A 1 88 ? 0.509 -2.148 -3.445 1.00 90.69 88 HIS A O 1
ATOM 643 N N . LEU A 1 89 ? 0.181 -2.208 -5.666 1.00 91.88 89 LEU A N 1
ATOM 644 C CA . LEU A 1 89 ? -1.278 -2.185 -5.584 1.00 91.88 89 LEU A CA 1
ATOM 645 C C . LEU A 1 89 ? -1.824 -3.347 -4.750 1.00 91.88 89 LEU A C 1
ATOM 647 O O . LEU A 1 89 ? -2.704 -3.146 -3.914 1.00 91.88 89 LEU A O 1
ATOM 651 N N . PHE A 1 90 ? -1.281 -4.552 -4.939 1.00 92.12 90 PHE A N 1
ATOM 652 C CA . PHE A 1 90 ? -1.654 -5.725 -4.153 1.00 92.12 90 PHE A CA 1
ATOM 653 C C . PHE A 1 90 ? -1.440 -5.494 -2.652 1.00 92.12 90 PHE A C 1
ATOM 655 O O . PHE A 1 90 ? -2.348 -5.747 -1.859 1.00 92.12 90 PHE A O 1
ATOM 662 N N . LEU A 1 91 ? -0.278 -4.966 -2.253 1.00 89.94 91 LEU A N 1
ATOM 663 C CA . LEU A 1 91 ? 0.013 -4.665 -0.850 1.00 89.94 91 LEU A CA 1
ATOM 664 C C . LEU A 1 91 ? -0.888 -3.562 -0.289 1.00 89.94 91 LEU A C 1
ATOM 666 O O . LEU A 1 91 ? -1.370 -3.697 0.836 1.00 89.94 91 LEU A O 1
ATOM 670 N N . VAL A 1 92 ? -1.154 -2.507 -1.063 1.00 90.50 92 VAL A N 1
ATOM 671 C CA . VAL A 1 92 ? -2.068 -1.424 -0.662 1.00 90.50 92 VAL A CA 1
ATOM 672 C C . VAL A 1 92 ? -3.459 -1.980 -0.376 1.00 90.50 92 VAL A C 1
ATOM 674 O O . VAL A 1 92 ? -4.006 -1.737 0.700 1.00 90.50 92 VAL A O 1
ATOM 677 N N . LEU A 1 93 ? -4.006 -2.778 -1.295 1.00 90.88 93 LEU A N 1
ATOM 678 C CA . LEU A 1 93 ? -5.320 -3.399 -1.136 1.00 90.88 93 LEU A CA 1
ATOM 679 C C . LEU A 1 93 ? -5.354 -4.384 0.035 1.00 90.88 93 LEU A C 1
ATOM 681 O O . LEU A 1 93 ? -6.322 -4.396 0.794 1.00 90.88 93 LEU A O 1
ATOM 685 N N . LEU A 1 94 ? -4.300 -5.182 0.215 1.00 90.06 94 LEU A N 1
ATOM 686 C CA . LEU A 1 94 ? -4.219 -6.152 1.303 1.00 90.06 94 LEU A CA 1
ATOM 687 C C . LEU A 1 94 ? -4.190 -5.464 2.674 1.00 90.06 94 LEU A C 1
ATOM 689 O O . LEU A 1 94 ? -4.940 -5.852 3.568 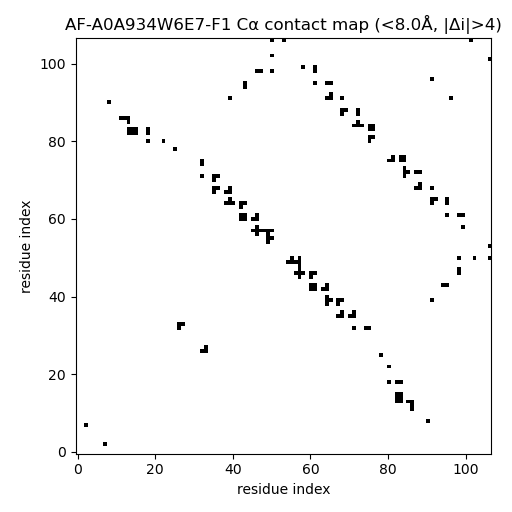1.00 90.06 94 LEU A O 1
ATOM 693 N N . VAL A 1 95 ? -3.358 -4.433 2.841 1.00 87.06 95 VAL A N 1
ATOM 694 C CA . VAL A 1 95 ? -3.217 -3.714 4.116 1.00 87.06 95 VAL A CA 1
ATOM 695 C C . VAL A 1 95 ? -4.463 -2.894 4.421 1.00 87.06 95 VAL A C 1
ATOM 697 O O . VAL A 1 95 ? -5.069 -3.066 5.477 1.00 87.06 95 VAL A O 1
ATOM 700 N N . LEU A 1 96 ? -4.873 -2.020 3.502 1.00 86.25 96 LEU A N 1
ATOM 701 C CA . LEU A 1 96 ? -6.008 -1.129 3.730 1.00 86.25 96 LEU A CA 1
ATOM 702 C C . LEU A 1 96 ? -7.332 -1.898 3.787 1.00 86.25 96 LEU A C 1
ATOM 704 O O . LEU A 1 96 ? -8.190 -1.570 4.603 1.00 86.25 96 LEU A O 1
ATOM 708 N N . GLY A 1 97 ? -7.474 -2.963 2.993 1.00 85.81 97 GLY A N 1
ATOM 709 C CA . GLY A 1 97 ? -8.615 -3.873 3.063 1.00 85.81 97 GLY A CA 1
ATOM 710 C C . GLY A 1 97 ? -8.685 -4.611 4.399 1.00 85.81 97 GLY A C 1
ATOM 711 O O . GLY A 1 97 ? -9.752 -4.664 5.008 1.00 85.81 97 GLY A O 1
ATOM 712 N N . ALA A 1 98 ? -7.555 -5.109 4.916 1.00 85.88 98 ALA A N 1
ATOM 713 C CA . ALA A 1 98 ? -7.515 -5.719 6.246 1.00 85.88 98 ALA A CA 1
ATOM 714 C C . ALA A 1 98 ? -7.908 -4.720 7.347 1.00 85.88 98 ALA A C 1
ATOM 716 O O . ALA A 1 98 ? -8.674 -5.071 8.245 1.00 85.88 98 ALA A O 1
ATOM 717 N N . LEU A 1 99 ? -7.447 -3.468 7.256 1.00 84.75 99 LEU A N 1
ATOM 718 C CA . LEU A 1 99 ? -7.837 -2.410 8.191 1.00 84.75 99 LEU A CA 1
ATOM 719 C C . LEU A 1 99 ? -9.335 -2.091 8.098 1.00 84.75 99 LEU A C 1
ATOM 721 O O . LEU A 1 99 ? -10.004 -2.011 9.130 1.00 84.75 99 LEU A O 1
ATOM 725 N N . ALA A 1 100 ? -9.881 -1.983 6.886 1.00 82.25 100 ALA A N 1
ATOM 726 C CA . ALA A 1 100 ? -11.304 -1.736 6.675 1.00 82.25 100 ALA A CA 1
ATOM 727 C C . ALA A 1 100 ? -12.182 -2.854 7.256 1.00 82.25 100 ALA A C 1
ATOM 729 O O . ALA A 1 100 ? -13.134 -2.572 7.985 1.00 82.25 100 ALA A O 1
ATOM 730 N N . VAL A 1 101 ? -11.819 -4.118 7.012 1.00 82.25 101 VAL A N 1
ATOM 731 C CA . VAL A 1 101 ? -12.519 -5.278 7.589 1.00 82.25 101 VAL A CA 1
ATOM 732 C C . VAL A 1 101 ? -12.395 -5.290 9.111 1.00 82.25 101 VAL A C 1
ATOM 734 O O . VAL A 1 101 ? -13.388 -5.518 9.794 1.00 82.25 101 VAL A O 1
ATOM 737 N N . SER A 1 102 ? -11.209 -5.008 9.660 1.00 76.12 102 SER A N 1
ATOM 738 C CA . SER A 1 102 ? -11.013 -4.991 11.114 1.00 76.12 102 SER A CA 1
ATOM 739 C C . SER A 1 102 ? -11.927 -3.974 11.801 1.00 76.12 102 SER A C 1
ATOM 741 O O . SER A 1 102 ? -12.567 -4.294 12.798 1.00 76.12 102 SER A O 1
ATOM 743 N N . ARG A 1 103 ? -12.088 -2.784 11.217 1.00 69.31 103 ARG A N 1
ATOM 744 C CA . ARG A 1 103 ? -13.028 -1.785 11.724 1.00 69.31 103 ARG A CA 1
ATOM 745 C C . ARG A 1 103 ? -14.480 -2.254 11.624 1.00 69.31 103 ARG A C 1
ATOM 747 O O . ARG A 1 103 ? -15.227 -2.052 12.565 1.00 69.31 103 ARG A O 1
ATOM 754 N N . ALA A 1 104 ? -14.880 -2.873 10.514 1.00 66.00 104 ALA A N 1
ATOM 755 C CA . ALA A 1 104 ? -16.255 -3.350 10.345 1.00 66.00 104 ALA A CA 1
ATOM 756 C C . ALA A 1 104 ? -16.639 -4.469 11.332 1.00 66.00 104 ALA A C 1
ATOM 758 O O . ALA A 1 104 ? -17.820 -4.673 11.592 1.00 66.00 104 ALA A O 1
ATOM 759 N N . VAL A 1 105 ? -15.655 -5.212 11.850 1.00 60.38 105 VAL A N 1
ATOM 760 C CA . VAL A 1 105 ? -15.871 -6.339 12.772 1.00 60.38 105 VAL A CA 1
ATOM 761 C C . VAL A 1 105 ? -15.758 -5.927 14.244 1.00 60.38 105 VAL A C 1
ATOM 763 O O . VAL A 1 105 ? -16.447 -6.508 15.079 1.00 60.38 105 VAL A O 1
ATOM 766 N N . PHE A 1 106 ? -14.888 -4.967 14.576 1.00 56.75 106 PHE A N 1
ATOM 767 C CA . PHE A 1 106 ? -14.572 -4.595 15.965 1.00 56.75 106 PHE A CA 1
ATOM 768 C C . PHE A 1 106 ? -15.005 -3.178 16.373 1.00 56.75 106 PHE A C 1
ATOM 770 O O . PHE A 1 106 ? -14.841 -2.826 17.541 1.00 56.75 106 PHE A O 1
ATOM 777 N N . GLY A 1 107 ? -15.476 -2.361 15.428 1.00 54.72 107 GLY A N 1
ATOM 778 C CA . GLY A 1 107 ? -15.917 -0.980 15.645 1.00 54.72 107 GLY A CA 1
ATOM 779 C C . GLY A 1 107 ? -17.426 -0.812 15.707 1.00 54.72 107 GLY A C 1
ATOM 780 O O . GLY A 1 107 ? -18.155 -1.741 15.294 1.00 54.72 107 GLY A O 1
#

Mean predicted aligned error: 5.51 Å

Nearest PDB structures (foldseek):
  8dz8-assembly7_G  TM=6.830E-01  e=3.562E+00  synthetic construct
  7sqc-assembly1_R0  TM=7.534E-01  e=8.654E+00  Chlamydomonas reinhardtii
  7sqc-assembly1_R1  TM=7.611E-01  e=9.670E+00  Chlamydomonas reinhardtii

Secondary structure (DSSP, 8-state):
----HHHHTT---S--GGGHHHHHHHHHH-HHHHHHHHHHHHHHHHHHHHHHTT-TTHHHHHHHHHHHHHHHHHHHHHTT-HHHHHHHHHHHHHHHHHHHHHHHHH-

Foldseek 3Di:
DDQDPVNVLVDQVFDQPVVVVVVVVLCVVDVLLVVLLVLLVVLLVVLLVCLVVVHPCSVVSLVVSLVSLLVSLVSCVVSVRPSVSVSSNSSSCVSSVVSVVVSVVPD

Solvent-accessible surface area (backbone atoms only — not comparable to full-atom values): 5759 Å² total; per-residue (Å²): 134,90,79,47,70,76,59,58,74,66,61,59,92,41,79,41,76,90,38,59,79,54,49,59,55,52,45,73,76,28,64,65,52,49,50,28,53,53,50,23,52,51,27,50,52,50,19,50,55,29,46,78,70,67,43,80,62,18,59,59,32,37,54,49,22,51,51,39,33,52,52,32,24,52,52,34,38,73,72,68,33,50,35,50,18,53,31,50,44,49,50,48,51,53,53,47,48,50,50,53,52,49,42,72,73,77,102

Organism: NCBI:txid2801341

pLDDT: mean 84.74, std 9.02, range [46.25, 93.56]

Radius of gyration: 14.75 Å; Cα contacts (8 Å, |Δi|>4): 95; chains: 1; bounding box: 34×36×36 Å

Sequence (107 aa):
MKLRLRDALRLKPFDESAESGSAMFVYYSSPSLMVGAVVTVLLAVAAAGLAIAGFSQAMDTIYAGLGVGAITTGLEWNAGLKARSLNHLFLVLLVLGALAVSRAVFG

=== Feature glossary ===
Each block in this record encodes a different view of the same protein. In brief:

Predicted aligned error. PAE(i, j) answers: if I align the predicted and true structures on residue i, how far off (in Å) do I expect residue j to be? A block-diagonal PAE matrix with low values on the blocks and high values off-diagonal is the signature of a multi-domain protein with confidently predicted domains but uncertain inter-domain orientation.

Contact-map, Ramachandran, and PAE plots. Plot images: a contact map (which residues are close in 3D, as an N×N binary image), a Ramachandran scatter (backbone torsion angles, revealing secondary-structure composition at a glance), and — for AlphaFold structures — a PAE heatmap (pairwise prediction confidence).

Backbone torsions (φ/ψ). φ (phi) and ψ (psi) are the two rotatable backbone dihedrals per residue: φ is the C(i-1)–N–Cα–C torsion, ψ is the N–Cα–C–N(i+1) torsion, both in degrees on (−180°, 180°]. α-helical residues cluster near (−60°, −45°); β-strand residues near (−120°, +130°). A Ramachandran plot is simply a scatter of (φ, ψ) for every residue.

Foldseek 3Di. A 3Di character summarizes, for each residue, the relative orientation of the Cα frame of its nearest spatial neighbor. Because it encodes fold topology rather than chemistry, 3Di alignments detect remote structural similarity that sequence alignment misses.

Radius of gyration, Cα contacts, bounding box. Three whole-structure scalars: the radius of gyration (RMS distance of Cα from centroid, in Å), the count of Cα–Cα contacts (pairs closer than 8 Å and separated by more than four residues in sequence — i.e. tertiary, not local, contacts), and the bounding-box dimensions. Together they distinguish compact globular folds from extended fibres or disordered chains.

Sequence. Sequence gives the chain of amino acids in standard one-letter code (A=alanine, C=cysteine, …, Y=tyrosine), read N→C. It is the only feature that is directly encoded by the gene; all structural features are derived from the folded form of this sequence.

mmCIF coordinates. Atomic coordinates in PDBx/mmCIF format — the same representation the Protein Data Bank distributes. Each line of the _atom_site loop places one backbone atom in Cartesian space (units: ångströms, origin: arbitrary).

Secondary structure (3-state, P-SEA). Three-state secondary structure (P-SEA) collapses the eight DSSP classes into helix (a), strand (b), and coil (c). P-SEA assigns these from Cα geometry alone — distances and angles — without requiring backbone oxygens, so it works on any Cα trace.

InterPro / GO / CATH / organism. Functional annotations link the protein to curated databases. InterPro entries identify conserved domains and families by matching the sequence against member-database signatures (Pfam, PROSITE, CDD, …). Gene Ontology (GO) terms describe molecular function, biological process, and cellular component in a controlled vocabulary. CATH places the structure in a hierarchical fold classification (Class/Architecture/Topology/Homologous-superfamily). The organism is the source species.

B-factor. B-factor (Debye–Waller factor) reflects atomic displacement in the crystal lattice. It is an experimental observable (units Å²), not a prediction; low values mean the atom is pinned down, high values mean it moves or is heterogeneous across the crystal.

Rendered structure images. Structure images are PyMOL renders from six orthogonal camera directions. Cartoon representation draws helices as coils and strands as arrows; sticks shows the backbone as bonds; surface shows the solvent-excluded envelope. Rainbow coloring maps sequence position to hue (blue→red, N→C); chain coloring assigns a distinct color per polypeptide.

Solvent-accessible surface area. Solvent-accessible surface area (SASA) is the area in Å² traced out by the centre of a 1.4 Å probe sphere (a water molecule) rolled over the protein's van der Waals surface (Shrake–Rupley / Lee–Richards construction). Buried residues have near-zero SASA; fully exposed residues can exceed 200 Å². The total SASA scales roughly with the number of surface residues.

Secondary structure (8-state, DSSP). The SS8 string is DSSP's per-residue secondary-structure call. α-helix (H) means an i→i+4 H-bond ladder; β-strand (E) means the residue participates in a β-sheet; 3₁₀ (G) and π (I) are tighter and wider helice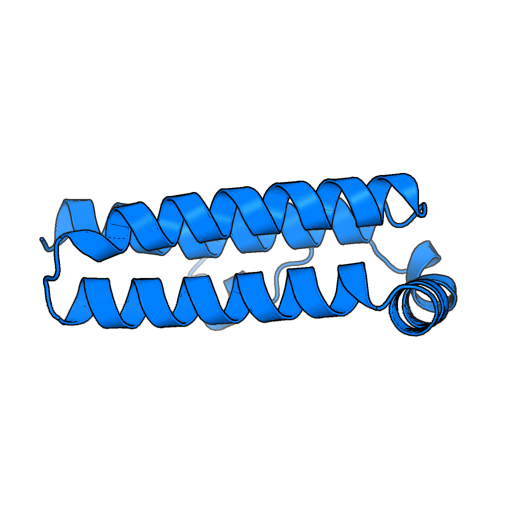s; T/S are turns/bends; '-' is loop.

pLDDT. For AlphaFold models, the B-factor field carries pLDDT — the model's own estimate of local accuracy on a 0–100 scale. Regions with pLDDT<50 should be treated as essentially unmodeled; they often correspond to intrinsically disordered segments.

Nearest PDB structures. Nearest PDB neighbors are the top structural matches found by Foldseek when searching this structure against the entire Protein Data Bank. Each hit reports a TM-score (0 to 1; >0.5 almost always implies the same fold) and an E-value. These are *structural* homologs — they may share no detectable sequence similarity.